Protein AF-A0A9D6WA12-F1 (afdb_monomer_lite)

Structure (mmCIF, N/CA/C/O backbone):
data_AF-A0A9D6WA12-F1
#
_entry.id   AF-A0A9D6WA12-F1
#
loop_
_atom_site.group_PDB
_atom_site.id
_atom_site.type_symbol
_atom_site.label_atom_id
_atom_site.label_alt_id
_atom_site.label_comp_id
_atom_site.label_asym_id
_atom_site.label_entity_id
_atom_site.label_seq_id
_atom_site.pdbx_PDB_ins_code
_atom_site.Cartn_x
_atom_site.Cartn_y
_atom_site.Cartn_z
_atom_site.occupancy
_atom_site.B_iso_or_equiv
_atom_site.auth_seq_id
_atom_site.auth_comp_id
_atom_site.auth_asym_id
_atom_site.auth_atom_id
_atom_site.pdbx_PDB_model_num
ATOM 1 N N . MET A 1 1 ? 25.980 2.308 -16.171 1.00 55.59 1 MET A N 1
ATOM 2 C CA . MET A 1 1 ? 25.238 1.933 -14.949 1.00 55.59 1 MET A CA 1
ATOM 3 C C . MET A 1 1 ? 24.194 3.007 -14.753 1.00 55.59 1 MET A C 1
ATOM 5 O O . MET A 1 1 ? 24.591 4.140 -14.533 1.00 55.59 1 MET A O 1
ATOM 9 N N . ASN A 1 2 ? 22.915 2.678 -14.911 1.00 66.94 2 ASN A N 1
ATOM 10 C CA . ASN A 1 2 ? 21.835 3.596 -14.558 1.00 66.94 2 ASN A CA 1
ATOM 11 C C . ASN A 1 2 ? 21.395 3.219 -13.154 1.00 66.94 2 ASN A C 1
ATOM 13 O O . ASN A 1 2 ? 20.871 2.123 -12.957 1.00 66.94 2 ASN A O 1
ATOM 17 N N . ASN A 1 3 ? 21.729 4.070 -12.190 1.00 82.62 3 ASN A N 1
ATOM 18 C CA . ASN A 1 3 ? 21.534 3.777 -10.774 1.00 82.62 3 ASN A CA 1
ATOM 19 C C . ASN A 1 3 ? 20.125 4.179 -10.324 1.00 82.62 3 ASN A C 1
ATOM 21 O O . ASN A 1 3 ? 19.607 3.651 -9.344 1.00 82.62 3 ASN A O 1
ATOM 25 N N . TYR A 1 4 ? 19.490 5.072 -11.083 1.00 88.19 4 TYR A N 1
ATOM 26 C CA . TYR A 1 4 ? 18.179 5.606 -10.780 1.00 88.19 4 TYR A CA 1
ATOM 27 C C . TYR A 1 4 ? 17.232 5.495 -11.977 1.00 8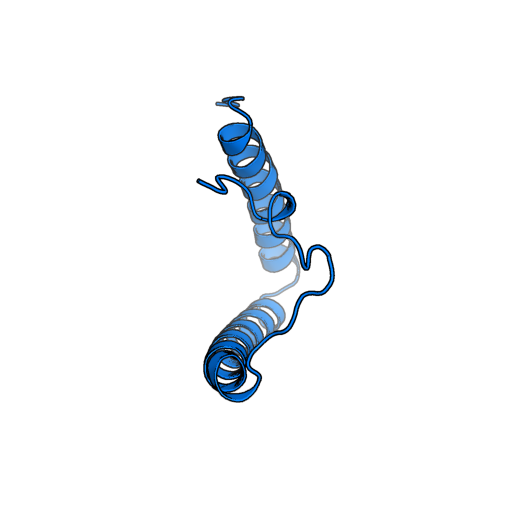8.19 4 TYR A C 1
ATOM 29 O O . TYR A 1 4 ? 17.640 5.495 -13.138 1.00 88.19 4 TYR A O 1
ATOM 37 N N . ILE A 1 5 ? 15.929 5.410 -11.695 1.00 87.12 5 ILE A N 1
ATOM 38 C CA . ILE A 1 5 ? 14.889 5.244 -12.725 1.00 87.12 5 ILE A CA 1
ATOM 39 C C . ILE A 1 5 ? 14.866 6.448 -13.683 1.00 87.12 5 ILE A C 1
ATOM 41 O O . ILE A 1 5 ? 14.621 6.276 -14.875 1.00 87.12 5 ILE A O 1
ATOM 45 N N . TYR A 1 6 ? 15.188 7.648 -13.191 1.00 88.38 6 TYR A N 1
ATOM 46 C CA . TYR A 1 6 ? 15.267 8.859 -14.012 1.00 88.38 6 TYR A CA 1
ATOM 47 C C . TYR A 1 6 ? 16.471 8.893 -14.964 1.00 88.38 6 TYR A C 1
ATOM 49 O O . TYR A 1 6 ? 16.476 9.700 -15.889 1.00 88.38 6 TYR A O 1
ATOM 57 N N . ASP A 1 7 ? 17.467 8.019 -14.782 1.00 91.50 7 ASP A N 1
ATOM 58 C CA . ASP A 1 7 ? 18.595 7.901 -15.715 1.00 91.50 7 ASP A CA 1
ATOM 59 C C . ASP A 1 7 ? 18.177 7.182 -17.012 1.00 91.50 7 ASP A C 1
ATOM 61 O O . ASP A 1 7 ? 18.916 7.178 -18.001 1.00 91.50 7 ASP A O 1
ATOM 65 N N . LEU A 1 8 ? 17.026 6.494 -17.011 1.00 88.81 8 LEU A N 1
ATOM 66 C CA . LEU A 1 8 ? 16.558 5.709 -18.151 1.00 88.81 8 LEU A CA 1
ATOM 67 C C . LEU A 1 8 ? 16.212 6.624 -19.339 1.00 88.81 8 LEU A C 1
ATOM 69 O O . LEU A 1 8 ? 15.442 7.566 -19.168 1.00 88.81 8 LEU A O 1
ATOM 73 N N . PRO A 1 9 ? 16.678 6.312 -20.565 1.00 90.00 9 PRO A N 1
ATOM 74 C CA . PRO A 1 9 ? 16.422 7.146 -21.745 1.00 90.00 9 PRO A CA 1
ATOM 75 C C . PRO A 1 9 ? 14.940 7.369 -22.072 1.00 90.00 9 PRO A C 1
ATOM 77 O O . PRO A 1 9 ? 14.594 8.368 -22.691 1.00 90.00 9 PRO A O 1
ATOM 80 N N . ASP A 1 10 ? 14.073 6.430 -21.681 1.00 90.81 10 ASP A N 1
ATOM 81 C CA . ASP A 1 10 ? 12.625 6.506 -21.913 1.00 90.81 10 ASP A CA 1
ATOM 82 C C . ASP A 1 10 ? 11.872 7.079 -20.699 1.00 90.81 10 ASP A C 1
ATOM 84 O O . ASP A 1 10 ? 10.647 7.088 -20.681 1.00 90.81 10 ASP A O 1
ATOM 88 N N . TRP A 1 11 ? 12.558 7.573 -19.662 1.00 89.88 11 TRP A N 1
ATOM 89 C CA . TRP A 1 11 ? 11.905 8.309 -18.578 1.00 89.88 11 TRP A CA 1
ATOM 90 C C . TRP A 1 11 ? 11.298 9.625 -19.113 1.00 89.88 11 TRP A C 1
ATOM 92 O O . TRP A 1 11 ? 11.943 10.319 -19.897 1.00 89.88 11 TRP A O 1
ATOM 102 N N . PRO A 1 12 ? 10.068 10.016 -18.719 1.00 91.69 12 PRO A N 1
ATOM 103 C CA . PRO A 1 12 ? 9.175 9.380 -17.748 1.00 91.69 12 PRO A CA 1
ATOM 104 C C . PRO A 1 12 ? 8.116 8.464 -18.386 1.00 91.69 12 PRO A C 1
ATOM 106 O O . PRO A 1 12 ? 7.086 8.200 -17.766 1.00 91.69 12 PRO A O 1
ATOM 109 N N . ARG A 1 13 ? 8.303 8.004 -19.630 1.00 90.94 13 ARG A N 1
ATOM 110 C CA . ARG A 1 13 ? 7.350 7.137 -20.344 1.00 90.94 13 ARG A CA 1
ATOM 111 C C . ARG A 1 13 ? 7.336 5.734 -19.743 1.00 90.94 13 ARG A C 1
ATOM 113 O O . ARG A 1 13 ? 7.886 4.773 -20.271 1.00 90.94 13 ARG A O 1
ATOM 120 N N . PHE A 1 14 ? 6.648 5.621 -18.618 1.00 85.94 14 PHE A N 1
ATOM 121 C CA . PHE A 1 14 ? 6.433 4.371 -17.921 1.00 85.94 14 PHE A CA 1
ATOM 122 C C . PHE A 1 14 ? 5.398 3.510 -18.652 1.00 85.94 14 PHE A C 1
ATOM 124 O O . PHE A 1 14 ? 4.306 3.966 -18.992 1.00 85.94 14 PHE A O 1
ATOM 131 N N . ARG A 1 15 ? 5.737 2.238 -18.863 1.00 88.69 15 ARG A N 1
ATOM 132 C CA . ARG A 1 15 ? 4.824 1.212 -19.372 1.00 88.69 15 ARG A CA 1
ATOM 133 C C . ARG A 1 15 ? 4.800 0.070 -18.372 1.00 88.69 15 ARG A C 1
ATOM 135 O O . ARG A 1 15 ? 5.858 -0.402 -17.960 1.00 88.69 15 ARG A O 1
ATOM 142 N N . TRP A 1 16 ? 3.614 -0.400 -18.009 1.00 88.62 16 TRP A N 1
ATOM 143 C CA . TRP A 1 16 ? 3.470 -1.578 -17.163 1.00 88.62 16 TRP A CA 1
ATOM 144 C C . TRP A 1 16 ? 2.884 -2.754 -17.936 1.00 88.62 16 TRP A C 1
ATOM 146 O O . TRP A 1 16 ? 2.112 -2.589 -18.879 1.00 88.62 16 TRP A O 1
ATOM 156 N N . ASN A 1 17 ? 3.236 -3.962 -17.503 1.00 95.12 17 ASN A N 1
ATOM 157 C CA . ASN A 1 17 ? 2.626 -5.184 -18.003 1.00 95.12 17 ASN A CA 1
ATOM 158 C C . ASN A 1 17 ? 1.333 -5.456 -17.216 1.00 95.12 17 ASN A C 1
ATOM 160 O O . ASN A 1 17 ? 1.370 -5.848 -16.047 1.00 95.12 17 ASN A O 1
ATOM 164 N N . GLN A 1 18 ? 0.195 -5.228 -17.873 1.00 95.94 18 GLN A N 1
ATOM 165 C CA . GLN A 1 18 ? -1.140 -5.444 -17.318 1.00 95.94 18 GLN A CA 1
ATOM 166 C C . GLN A 1 18 ? -1.314 -6.882 -16.807 1.00 95.94 18 GLN A C 1
ATOM 168 O O . GLN A 1 18 ? -1.771 -7.075 -15.679 1.00 95.94 18 GLN A O 1
ATOM 173 N N . ASP A 1 19 ? -0.906 -7.878 -17.592 1.00 97.25 19 ASP A N 1
ATOM 174 C CA . ASP A 1 19 ? -1.080 -9.299 -17.274 1.00 97.25 19 ASP A CA 1
ATOM 175 C C . ASP A 1 19 ? -0.224 -9.718 -16.074 1.00 97.25 19 ASP A C 1
ATOM 177 O O . ASP A 1 19 ? -0.643 -10.527 -15.246 1.00 97.25 19 ASP A O 1
ATOM 181 N N . ALA A 1 20 ? 0.954 -9.109 -15.922 1.00 96.00 20 ALA A N 1
ATOM 182 C CA . ALA A 1 20 ? 1.833 -9.362 -14.786 1.00 96.00 20 ALA A CA 1
ATOM 183 C C . ALA A 1 20 ? 1.314 -8.747 -13.471 1.00 96.00 20 ALA A C 1
ATOM 185 O O . ALA A 1 20 ? 1.522 -9.320 -12.396 1.00 96.00 20 ALA A O 1
ATOM 186 N N . ILE A 1 21 ? 0.659 -7.580 -13.529 1.00 97.12 21 ILE A N 1
ATOM 187 C CA . ILE A 1 21 ? 0.241 -6.824 -12.333 1.00 97.12 21 ILE A CA 1
ATOM 188 C C . ILE A 1 21 ? -1.184 -7.169 -11.895 1.00 97.12 21 ILE A C 1
ATOM 190 O O . ILE A 1 21 ? -1.440 -7.272 -10.693 1.00 97.12 21 ILE A O 1
ATOM 194 N N . SER A 1 22 ? -2.103 -7.382 -12.837 1.00 97.62 22 SER A N 1
ATOM 195 C CA . SER A 1 22 ? -3.529 -7.605 -12.561 1.00 97.62 22 SER A CA 1
ATOM 196 C C . SER A 1 22 ? -3.811 -8.666 -11.486 1.00 97.62 22 SER A C 1
ATOM 198 O O . SER A 1 22 ? -4.539 -8.346 -10.541 1.00 97.62 22 SER A O 1
ATOM 200 N N . PRO A 1 23 ? -3.226 -9.884 -11.524 1.00 97.56 23 PRO A N 1
ATOM 201 C CA . PRO A 1 23 ? -3.513 -10.896 -10.504 1.00 97.56 23 PRO A CA 1
ATOM 202 C C . PRO A 1 23 ? -3.017 -10.491 -9.108 1.00 97.56 23 PRO A C 1
ATOM 204 O O . PRO A 1 23 ? -3.687 -10.749 -8.106 1.00 97.56 23 PRO A O 1
ATOM 207 N N . ARG A 1 24 ? -1.870 -9.802 -9.021 1.00 97.12 24 ARG A N 1
ATOM 208 C CA . ARG A 1 24 ? -1.329 -9.303 -7.746 1.00 97.12 24 ARG A CA 1
ATOM 209 C C . ARG A 1 24 ? -2.212 -8.196 -7.182 1.00 97.12 24 ARG A C 1
ATOM 211 O O . ARG A 1 24 ? -2.526 -8.209 -5.994 1.00 97.12 24 ARG A O 1
ATOM 218 N N . LEU A 1 25 ? -2.645 -7.275 -8.040 1.00 97.44 25 LEU A N 1
ATOM 219 C CA . LEU A 1 25 ? -3.517 -6.175 -7.650 1.00 97.44 25 LEU A CA 1
ATOM 220 C C . LEU A 1 25 ? -4.878 -6.685 -7.163 1.00 97.44 25 LEU A C 1
ATOM 222 O O . LEU A 1 25 ? -5.357 -6.225 -6.130 1.00 97.44 25 LEU A O 1
ATOM 226 N N . ALA A 1 26 ? -5.467 -7.668 -7.847 1.00 98.06 26 ALA A N 1
ATOM 227 C CA . ALA A 1 26 ? -6.711 -8.303 -7.415 1.00 98.06 26 ALA A CA 1
ATOM 228 C C . ALA A 1 26 ? -6.566 -8.943 -6.023 1.00 98.06 26 ALA A C 1
ATOM 230 O O . ALA A 1 26 ? -7.384 -8.700 -5.137 1.00 98.06 26 ALA A O 1
ATOM 231 N N . ALA A 1 27 ? -5.484 -9.692 -5.788 1.00 98.12 27 ALA A N 1
ATOM 232 C CA . ALA A 1 27 ? -5.223 -10.311 -4.490 1.00 98.12 27 ALA A CA 1
ATOM 233 C C . ALA A 1 27 ? -5.048 -9.281 -3.358 1.00 98.12 27 ALA A C 1
ATOM 235 O O . ALA A 1 27 ? -5.520 -9.505 -2.241 1.00 98.12 27 ALA A O 1
ATOM 236 N N . VAL A 1 28 ? -4.383 -8.153 -3.632 1.00 98.00 28 VAL A N 1
ATOM 237 C CA . VAL A 1 28 ? -4.246 -7.052 -2.665 1.00 98.00 28 VAL A CA 1
ATOM 238 C C . VAL A 1 28 ? -5.603 -6.413 -2.380 1.00 98.00 28 VAL A C 1
ATOM 240 O O . VAL A 1 28 ? -5.962 -6.286 -1.209 1.00 98.00 28 VAL A O 1
ATOM 243 N N . ARG A 1 29 ? -6.387 -6.094 -3.418 1.00 97.88 29 ARG A N 1
ATOM 244 C CA . ARG A 1 29 ? -7.728 -5.505 -3.270 1.00 97.88 29 ARG A CA 1
ATOM 245 C C . ARG A 1 29 ? -8.645 -6.385 -2.428 1.00 97.88 29 ARG A C 1
ATOM 247 O O . ARG A 1 29 ? -9.190 -5.908 -1.444 1.00 97.88 29 ARG A O 1
ATOM 254 N N . HIS A 1 30 ? -8.692 -7.691 -2.690 1.00 98.06 30 HIS A N 1
ATOM 255 C CA . HIS A 1 30 ? -9.483 -8.617 -1.872 1.00 98.06 30 HIS A CA 1
ATOM 256 C C . HIS A 1 30 ? -9.115 -8.586 -0.380 1.00 98.06 30 HIS A C 1
ATOM 258 O O . HIS A 1 30 ? -9.986 -8.697 0.486 1.00 98.06 30 HIS A O 1
ATOM 264 N N . LYS A 1 31 ? -7.826 -8.438 -0.049 1.00 98.00 31 LYS A N 1
ATOM 265 C CA . LYS A 1 31 ? -7.385 -8.311 1.348 1.00 98.00 31 LYS A CA 1
ATOM 266 C C . LYS A 1 31 ? -7.779 -6.959 1.944 1.00 98.00 31 LYS A C 1
ATOM 268 O O . LYS A 1 31 ? -8.211 -6.930 3.097 1.00 98.00 31 LYS A O 1
ATOM 273 N N . GLN A 1 32 ? -7.644 -5.878 1.176 1.00 97.62 32 GLN A N 1
ATOM 274 C CA . GLN A 1 32 ? -8.058 -4.536 1.587 1.00 97.62 32 GLN A CA 1
ATOM 275 C C . GLN A 1 32 ? -9.562 -4.481 1.856 1.00 97.62 32 GLN A C 1
ATOM 277 O O . GLN A 1 32 ? -9.960 -4.054 2.936 1.00 97.62 32 GLN A O 1
ATOM 282 N N . ASP A 1 33 ? -10.383 -5.012 0.954 1.00 97.38 33 ASP A N 1
ATOM 283 C CA . ASP A 1 33 ? -11.840 -5.041 1.102 1.00 97.38 33 ASP A CA 1
ATOM 284 C C . ASP A 1 33 ? -12.252 -5.793 2.373 1.00 97.38 33 ASP A C 1
ATOM 286 O O . ASP A 1 33 ? -13.080 -5.322 3.155 1.00 97.38 33 ASP A O 1
ATOM 290 N N . ARG A 1 34 ? -11.608 -6.937 2.652 1.00 97.31 34 ARG A N 1
ATOM 291 C CA . ARG A 1 34 ? -11.856 -7.703 3.882 1.00 97.31 34 ARG A CA 1
ATOM 292 C C . ARG A 1 34 ? -11.481 -6.919 5.140 1.00 97.31 34 ARG A C 1
ATOM 294 O O . ARG A 1 34 ? -12.171 -7.034 6.153 1.00 97.31 34 ARG A O 1
ATOM 301 N N . LEU A 1 35 ? -10.379 -6.169 5.107 1.00 94.50 35 LEU A N 1
ATOM 302 C CA . LEU A 1 35 ? -9.955 -5.331 6.228 1.00 94.50 35 LEU A CA 1
ATOM 303 C C . LEU A 1 35 ? -10.942 -4.183 6.452 1.00 94.50 35 LEU A C 1
ATOM 305 O O . LEU A 1 35 ? -11.397 -3.998 7.577 1.00 94.50 35 LEU A O 1
ATOM 309 N N . ILE A 1 36 ? -11.309 -3.461 5.391 1.00 92.81 36 ILE A N 1
ATOM 310 C CA . ILE A 1 36 ? -12.253 -2.340 5.453 1.00 92.81 36 ILE A CA 1
ATOM 311 C C . ILE A 1 36 ? -13.605 -2.815 5.982 1.00 92.81 36 ILE A C 1
ATOM 313 O O . ILE A 1 36 ? -14.137 -2.205 6.905 1.00 92.81 36 ILE A O 1
ATOM 317 N N . GLY A 1 37 ? -14.123 -3.939 5.479 1.00 92.81 37 GLY A N 1
ATOM 318 C CA . GLY A 1 37 ? -15.378 -4.511 5.969 1.00 92.81 37 GLY A CA 1
ATOM 319 C C . GLY A 1 37 ? -15.326 -4.853 7.462 1.00 92.81 37 GLY A C 1
ATOM 320 O O . GLY A 1 37 ? -16.249 -4.530 8.207 1.00 92.81 37 GLY A O 1
ATOM 321 N N . ARG A 1 38 ? -14.216 -5.435 7.942 1.00 93.06 38 ARG A N 1
ATOM 322 C CA . ARG A 1 38 ? -14.015 -5.694 9.381 1.00 93.06 38 ARG A CA 1
ATOM 323 C C . ARG A 1 38 ? -13.938 -4.404 10.191 1.00 93.06 38 ARG A C 1
ATOM 325 O O . ARG A 1 38 ? -14.570 -4.322 11.235 1.00 93.06 38 ARG A O 1
ATOM 332 N N . MET A 1 39 ? -13.206 -3.402 9.707 1.00 91.94 39 MET A N 1
ATOM 333 C CA . MET A 1 39 ? -13.096 -2.098 10.363 1.00 91.94 39 MET A CA 1
ATOM 334 C C . MET A 1 39 ? -14.447 -1.394 10.455 1.00 91.94 39 MET A C 1
ATOM 336 O O . MET A 1 39 ? -14.758 -0.828 11.491 1.00 91.94 39 MET A O 1
ATOM 340 N N . GLN A 1 40 ? -15.274 -1.458 9.411 1.00 89.56 40 GLN A N 1
ATOM 341 C CA . GLN A 1 40 ? -16.623 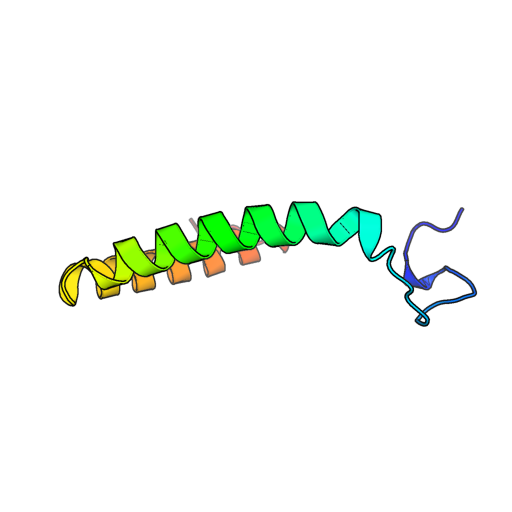-0.887 9.420 1.00 89.56 40 GLN A CA 1
ATOM 342 C C . GLN A 1 40 ? -17.548 -1.573 10.431 1.00 89.56 40 GLN A C 1
ATOM 344 O O . GLN A 1 40 ? -18.413 -0.906 10.993 1.00 89.56 40 GLN A O 1
ATOM 349 N N . ALA A 1 41 ? -17.349 -2.871 10.679 1.00 91.19 41 ALA A N 1
ATOM 350 C CA . ALA A 1 41 ? -18.079 -3.618 11.699 1.00 91.19 41 ALA A CA 1
ATOM 351 C C . ALA A 1 41 ? -17.628 -3.290 13.136 1.00 91.19 41 ALA A C 1
ATOM 353 O O . ALA A 1 41 ? -18.370 -3.555 14.081 1.00 91.19 41 ALA A O 1
ATOM 354 N N . LEU A 1 42 ? -16.438 -2.704 13.323 1.00 85.25 42 LEU A N 1
ATOM 355 C CA . LEU A 1 42 ? -16.028 -2.170 14.619 1.00 85.25 42 LEU A CA 1
ATOM 356 C C . LEU A 1 42 ? -16.826 -0.890 14.901 1.00 85.25 42 LEU A C 1
ATOM 358 O O . LEU A 1 42 ? -16.918 0.004 14.059 1.00 85.25 42 LEU A O 1
ATOM 362 N N . GLY A 1 43 ? -17.410 -0.786 16.095 1.00 89.00 43 GLY A N 1
ATOM 363 C CA . GLY A 1 43 ? -18.105 0.427 16.526 1.00 89.00 43 GLY A CA 1
ATOM 364 C C . GLY A 1 43 ? -17.207 1.672 16.462 1.00 89.00 43 GLY A C 1
ATOM 365 O O . GLY A 1 43 ? -15.977 1.581 16.456 1.00 89.00 43 GLY A O 1
ATOM 366 N N . PHE A 1 44 ? -17.827 2.854 16.439 1.00 86.25 44 PHE A N 1
ATOM 367 C CA . PHE A 1 44 ? -17.137 4.134 16.228 1.00 86.25 44 PHE A CA 1
ATOM 368 C C . PHE A 1 44 ? -15.901 4.373 17.126 1.00 86.25 44 PHE A C 1
ATOM 370 O O . PHE A 1 44 ? -14.878 4.794 16.585 1.00 86.25 44 PHE A O 1
ATOM 377 N N . PRO A 1 45 ? -15.915 4.064 18.441 1.00 89.00 45 PRO A N 1
ATOM 378 C CA . PRO A 1 45 ? -14.756 4.312 19.304 1.00 89.00 45 PRO A CA 1
ATOM 379 C C . PRO A 1 45 ? -13.512 3.505 18.907 1.00 89.00 45 PRO A C 1
ATOM 381 O O . PRO A 1 45 ? -12.431 4.071 18.766 1.00 89.00 45 PRO A O 1
ATOM 384 N N . LEU A 1 46 ? -13.674 2.204 18.642 1.00 89.69 46 LEU A N 1
ATOM 385 C CA . LEU A 1 46 ? -12.565 1.322 18.258 1.00 89.69 46 LEU A CA 1
ATOM 386 C C . LEU A 1 46 ? -11.976 1.710 16.899 1.00 89.69 46 LEU A C 1
ATOM 388 O O . LEU A 1 46 ? -10.766 1.640 16.695 1.00 89.69 46 LEU A O 1
ATOM 392 N N . ARG A 1 47 ? -12.824 2.163 15.967 1.00 90.31 47 ARG A N 1
ATOM 393 C CA . ARG A 1 47 ? -12.354 2.698 14.683 1.00 90.31 47 ARG A CA 1
ATOM 394 C C . ARG A 1 47 ? -11.494 3.942 14.873 1.00 90.31 47 ARG A C 1
ATOM 396 O O . ARG A 1 47 ? -10.447 4.040 14.243 1.00 90.31 47 ARG A O 1
ATOM 403 N N . LYS A 1 48 ? -11.908 4.864 15.747 1.00 91.81 48 LYS A N 1
ATOM 404 C CA . LYS A 1 48 ? -11.158 6.096 16.024 1.00 91.81 48 LYS A CA 1
ATOM 405 C C . LYS A 1 48 ? -9.813 5.845 16.687 1.00 91.81 48 LYS A C 1
ATOM 407 O O . LYS A 1 48 ? -8.831 6.471 16.301 1.00 91.81 48 LYS A O 1
ATOM 412 N N . GLU A 1 49 ? -9.748 4.902 17.617 1.00 92.50 49 GLU A N 1
ATOM 413 C CA . GLU A 1 49 ? -8.482 4.495 18.225 1.00 92.50 49 GLU A CA 1
ATOM 414 C C . GLU A 1 49 ? -7.521 3.897 17.185 1.00 92.50 49 GLU A C 1
ATOM 416 O O . GLU A 1 49 ? -6.353 4.283 17.116 1.00 92.50 49 GLU A O 1
ATOM 421 N N . ALA A 1 50 ? -8.019 3.001 16.328 1.00 91.69 50 ALA A N 1
ATOM 422 C CA . ALA A 1 50 ? -7.218 2.402 15.267 1.00 91.69 50 ALA A CA 1
ATOM 423 C C . ALA A 1 50 ? -6.727 3.439 14.239 1.00 91.69 50 ALA A C 1
ATOM 425 O O . ALA A 1 50 ? -5.575 3.36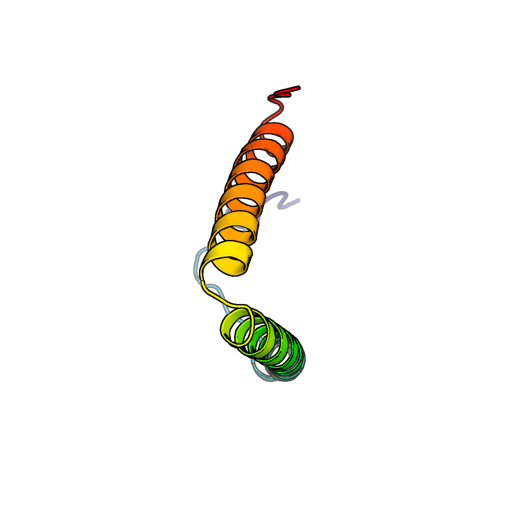5 13.812 1.00 91.69 50 ALA A O 1
ATOM 426 N N . GLU A 1 51 ? -7.572 4.408 13.864 1.00 92.88 51 GLU A N 1
ATOM 427 C CA . GLU A 1 51 ? -7.203 5.537 12.994 1.00 92.88 51 GLU A CA 1
ATOM 428 C C . GLU A 1 51 ? -6.059 6.352 13.612 1.00 92.88 51 GLU A C 1
ATOM 430 O O . GLU A 1 51 ? -5.020 6.521 12.974 1.00 92.88 51 GLU A O 1
ATOM 435 N N . LEU A 1 52 ? -6.209 6.791 14.869 1.00 95.44 52 LEU A N 1
ATOM 436 C CA . LEU A 1 52 ? -5.186 7.572 15.567 1.00 95.44 52 LEU A CA 1
ATOM 437 C C . LEU A 1 52 ? -3.857 6.814 15.639 1.00 95.44 52 LEU A C 1
ATOM 439 O O . LEU A 1 52 ? -2.817 7.348 15.265 1.00 95.44 52 LEU A O 1
ATOM 443 N N . ARG A 1 53 ? -3.898 5.544 16.058 1.00 94.75 53 ARG A N 1
ATOM 444 C CA . ARG A 1 53 ? -2.698 4.709 16.168 1.00 94.75 53 ARG A CA 1
ATOM 445 C C . ARG A 1 53 ? -2.011 4.505 14.820 1.00 94.75 53 ARG A C 1
ATOM 447 O O . ARG A 1 53 ? -0.785 4.502 14.764 1.00 94.75 53 ARG A O 1
ATOM 454 N N 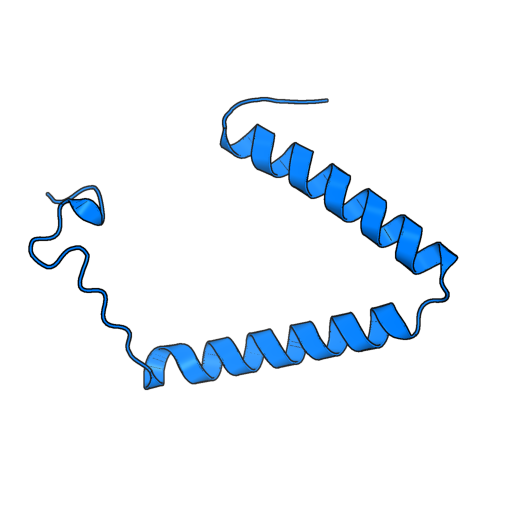. THR A 1 54 ? -2.784 4.333 13.748 1.00 94.00 54 THR A N 1
ATOM 455 C CA . THR A 1 54 ? -2.237 4.168 12.395 1.00 94.00 54 THR A CA 1
ATOM 456 C C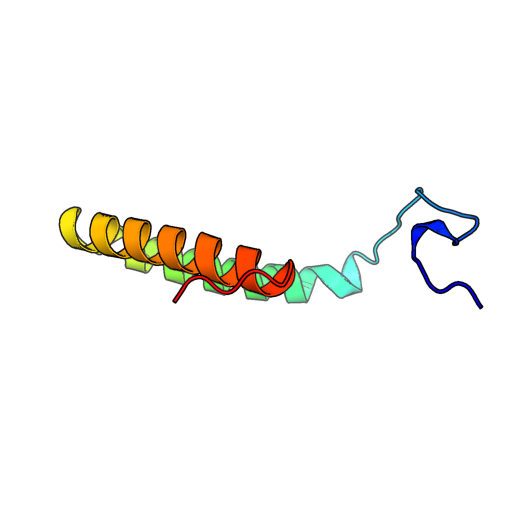 . THR A 1 54 ? -1.514 5.432 11.942 1.00 94.00 54 THR A C 1
ATOM 458 O O . THR A 1 54 ? -0.389 5.328 11.471 1.00 94.00 54 THR A O 1
ATOM 461 N N . LEU A 1 55 ? -2.106 6.611 12.158 1.00 95.94 55 LEU A N 1
ATOM 462 C CA . LEU A 1 55 ? -1.484 7.892 11.807 1.00 95.94 55 LEU A CA 1
ATOM 463 C C . LEU A 1 55 ? -0.204 8.150 12.609 1.00 95.94 55 LEU A C 1
ATOM 465 O O . LEU A 1 55 ? 0.803 8.563 12.043 1.00 95.94 55 LEU A O 1
ATOM 469 N N . THR A 1 56 ? -0.207 7.866 13.915 1.00 95.69 56 THR A N 1
ATOM 470 C CA . THR A 1 56 ? 1.005 7.992 14.737 1.00 95.69 56 THR A CA 1
ATOM 471 C C . THR A 1 56 ? 2.114 7.075 14.227 1.00 95.69 56 THR A C 1
ATOM 473 O O . THR A 1 56 ? 3.245 7.519 14.063 1.00 95.69 56 THR A O 1
ATOM 476 N N . LEU A 1 57 ? 1.795 5.812 13.928 1.00 95.25 57 LEU A N 1
ATOM 477 C CA . LEU A 1 57 ? 2.769 4.870 13.374 1.00 95.25 57 LEU A CA 1
ATOM 478 C C . LEU A 1 57 ? 3.274 5.301 11.993 1.00 95.25 57 LEU A C 1
ATOM 480 O O . LEU A 1 57 ? 4.454 5.129 11.714 1.00 95.25 57 LEU A O 1
ATOM 484 N N . GLU A 1 58 ? 2.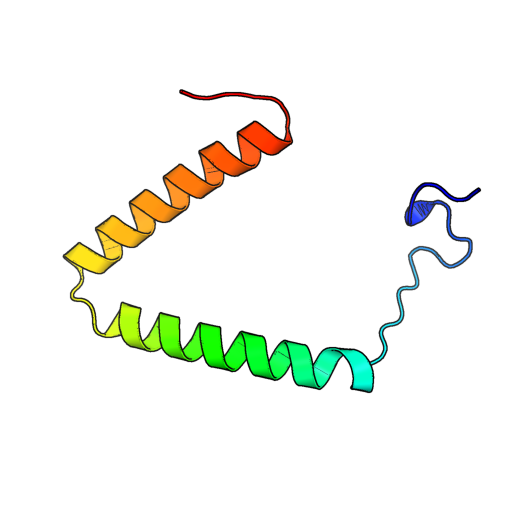411 5.854 11.141 1.00 95.56 58 GLU A N 1
ATOM 485 C CA . GLU A 1 58 ? 2.793 6.361 9.822 1.00 95.56 58 GLU A CA 1
ATOM 486 C C . GLU A 1 58 ? 3.809 7.499 9.936 1.00 95.56 58 GLU A C 1
ATOM 488 O O . GLU A 1 58 ? 4.846 7.444 9.278 1.00 95.56 58 GLU A O 1
ATOM 493 N N . VAL A 1 59 ? 3.567 8.471 10.824 1.00 95.00 59 VAL A N 1
ATOM 494 C CA . VAL A 1 59 ? 4.517 9.562 11.088 1.00 95.00 59 VAL A CA 1
ATOM 495 C C . VAL A 1 59 ? 5.851 8.995 11.560 1.00 95.00 59 VAL A C 1
ATOM 497 O O . VAL A 1 59 ? 6.859 9.240 10.906 1.00 95.00 59 VAL A O 1
ATOM 500 N N . LEU A 1 60 ? 5.854 8.159 12.605 1.00 94.88 60 LEU A N 1
ATOM 501 C CA . LEU A 1 60 ? 7.081 7.552 13.133 1.00 94.88 60 LEU A CA 1
ATOM 502 C C . LEU A 1 60 ? 7.865 6.791 12.054 1.00 94.88 60 LEU A C 1
ATOM 504 O O . LEU A 1 60 ? 9.062 7.004 11.887 1.00 94.88 60 LEU A O 1
ATOM 508 N N . LYS A 1 61 ? 7.193 5.933 11.275 1.00 93.25 61 LYS A N 1
ATOM 509 C CA . LYS A 1 61 ? 7.854 5.117 10.246 1.00 93.25 61 LYS A CA 1
ATOM 510 C C . LYS A 1 61 ? 8.308 5.917 9.035 1.00 93.25 61 LYS A C 1
ATOM 512 O O . LYS A 1 61 ? 9.334 5.577 8.457 1.00 93.25 61 LYS A O 1
ATOM 517 N N . SER A 1 62 ? 7.582 6.964 8.658 1.00 94.06 62 SER A N 1
ATOM 518 C CA . SER A 1 62 ? 8.031 7.881 7.609 1.00 94.06 62 SER A CA 1
ATOM 519 C C . SER A 1 62 ? 9.264 8.674 8.049 1.00 94.06 62 SER A C 1
ATOM 521 O O . SER A 1 62 ? 10.219 8.753 7.288 1.00 94.06 62 SER A O 1
ATOM 523 N N . SER A 1 63 ? 9.300 9.159 9.295 1.00 93.25 63 SER A N 1
ATOM 524 C CA . SER A 1 63 ? 10.461 9.849 9.867 1.00 93.25 63 SER A CA 1
ATOM 525 C C . SER A 1 63 ? 11.695 8.949 9.926 1.00 93.25 63 SER A C 1
ATOM 527 O O . SER A 1 63 ? 12.767 9.372 9.501 1.00 93.25 63 SER A O 1
ATOM 529 N N . GLU A 1 64 ? 11.539 7.684 10.337 1.00 94.44 64 GLU A N 1
ATOM 530 C CA . GLU A 1 64 ? 12.640 6.709 10.361 1.00 94.44 64 GLU A CA 1
ATOM 531 C C . GLU A 1 64 ? 13.272 6.499 8.971 1.00 94.44 64 GLU A C 1
ATOM 533 O O . GLU A 1 64 ? 14.486 6.327 8.869 1.00 94.44 64 GLU A O 1
ATOM 538 N N . ILE A 1 65 ? 12.472 6.527 7.895 1.00 92.44 65 ILE A N 1
ATOM 539 C CA . ILE A 1 65 ? 12.972 6.407 6.511 1.00 92.44 65 ILE A CA 1
ATOM 540 C C . ILE A 1 65 ? 13.845 7.611 6.134 1.00 92.44 65 ILE A C 1
ATOM 542 O O . ILE A 1 65 ? 14.841 7.441 5.432 1.00 92.44 65 ILE A O 1
ATOM 546 N N . GLU A 1 66 ? 13.506 8.798 6.636 1.00 92.94 66 GLU A N 1
ATOM 547 C CA . GLU A 1 66 ? 14.264 10.037 6.422 1.00 92.94 66 GLU A CA 1
ATOM 548 C C . GLU A 1 66 ? 15.464 10.183 7.382 1.00 92.94 66 GLU A C 1
ATOM 550 O O . GLU A 1 66 ? 16.225 11.144 7.287 1.00 92.94 66 GLU A O 1
ATOM 555 N N . GLY A 1 67 ? 15.673 9.217 8.287 1.00 92.56 67 GLY A N 1
ATOM 556 C CA . GLY A 1 67 ? 16.771 9.206 9.259 1.00 92.56 67 GLY A CA 1
ATOM 557 C C . GLY A 1 67 ? 16.461 9.894 10.593 1.00 92.56 67 GLY A C 1
ATOM 558 O O . GLY A 1 67 ? 17.345 9.988 11.443 1.00 92.56 67 GLY A O 1
ATOM 559 N N . GLU A 1 68 ? 15.219 10.334 10.799 1.00 89.62 68 GLU A N 1
ATOM 560 C CA . GLU A 1 68 ? 14.752 10.976 12.029 1.00 89.62 68 GLU A CA 1
ATOM 561 C C . GLU A 1 68 ? 14.120 9.933 12.966 1.00 89.62 68 GLU A C 1
ATOM 563 O O . GLU A 1 68 ? 13.130 9.286 12.620 1.00 89.62 68 GLU A O 1
ATOM 568 N N . ILE A 1 69 ? 14.674 9.769 14.171 1.00 89.88 69 ILE A N 1
ATOM 569 C CA . ILE A 1 69 ? 14.160 8.835 15.186 1.00 89.88 69 ILE A CA 1
ATOM 570 C C . ILE A 1 69 ? 13.400 9.631 16.246 1.00 89.88 69 ILE A C 1
ATOM 572 O O . ILE A 1 69 ? 13.974 10.468 16.943 1.00 89.88 69 ILE A O 1
ATOM 576 N N . LEU A 1 70 ? 12.101 9.367 16.348 1.00 82.31 70 LEU A N 1
ATOM 577 C CA . LEU A 1 70 ? 11.176 10.034 17.258 1.00 82.31 70 LEU A CA 1
ATOM 578 C C . LEU A 1 70 ? 10.718 9.010 18.314 1.00 82.31 70 LEU A C 1
ATOM 580 O O . LEU A 1 70 ? 9.657 8.409 18.162 1.00 82.31 70 LEU A O 1
ATOM 584 N N . ASP A 1 71 ? 11.554 8.752 19.323 1.00 71.31 71 ASP A N 1
ATOM 585 C CA . ASP A 1 71 ? 11.253 7.823 20.432 1.00 71.31 71 ASP A CA 1
ATOM 586 C C . ASP A 1 71 ? 10.351 8.452 21.512 1.00 71.31 71 ASP A C 1
ATOM 588 O O . ASP A 1 71 ? 10.587 9.627 21.890 1.00 71.31 71 ASP A O 1
#

Sequence (71 aa):
MNNYIYDLPDWPRFRWNQDAISPRLAAVRHKQDRLIGRMQALGFPLRKEAELRTLTLEVLKSSEIEGEILD

pLDDT: mean 91.61, std 6.96, range [55.59, 98.12]

Foldseek 3Di:
DQPDPCSDPCPPPDDDDCVVCVVVVVVVVVVVVVVVVVLVVDDPVVNVVVVVVVVVVVVQVVCVVVVHHDD

Secondary structure (DSSP, 8-state):
---SGGGSTTTT-----HHHHHHHHHHHHHHHHHHHHHHHHS-HHHHHHHHHHHHHHHHHHHHHHTT----

Radius of gyration: 18.83 Å; chains: 1; bounding box: 43×22×42 Å